Protein AF-A0A944BLM7-F1 (afdb_monomer_lite)

Sequence (62 aa):
MTLGAVCRIQEIERMNSDTLREKFLSFFASHAHEVVASSPVIPRNDPTLLFANAGMNQFKEV

Secondary structure (DSSP, 8-state):
----------------HHHHHHHHHHHHHHTT---PPPPPSS-SS-TT-SS--STTGGG---

pLDDT: mean 81.31, std 17.02, range [40.97, 97.94]

Structure (mmCIF, N/CA/C/O backbone):
data_AF-A0A944BLM7-F1
#
_entry.id   AF-A0A944BLM7-F1
#
loop_
_atom_site.group_PDB
_atom_site.id
_atom_site.type_symbol
_atom_site.label_atom_id
_atom_site.label_alt_id
_atom_site.label_comp_id
_a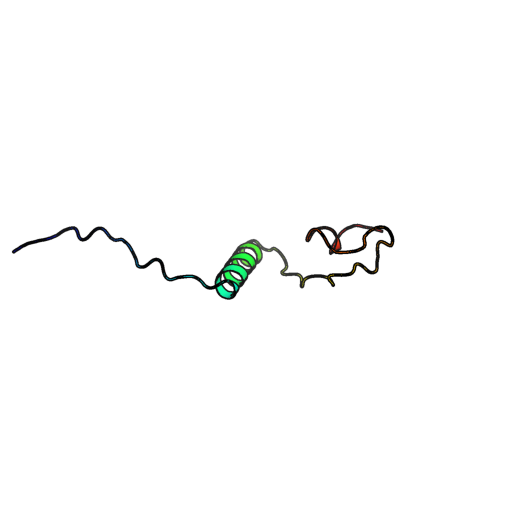tom_site.label_asym_id
_atom_site.label_entity_id
_atom_site.label_seq_id
_atom_site.pdbx_PDB_ins_code
_atom_site.Cartn_x
_atom_site.Cartn_y
_atom_site.Cartn_z
_atom_site.occupancy
_atom_site.B_iso_or_equiv
_atom_site.auth_seq_id
_atom_site.auth_comp_id
_atom_site.auth_asym_id
_atom_site.auth_atom_id
_atom_site.pdbx_PDB_model_num
ATOM 1 N N . MET A 1 1 ? -0.754 25.584 46.726 1.00 44.78 1 MET A N 1
ATOM 2 C CA . MET A 1 1 ? -1.601 24.556 46.084 1.00 44.78 1 MET A CA 1
ATOM 3 C C . MET A 1 1 ? -1.497 24.790 44.593 1.00 44.78 1 MET A C 1
ATOM 5 O O . MET A 1 1 ? -2.216 25.598 44.026 1.00 44.78 1 MET A O 1
ATOM 9 N N . THR A 1 2 ? -0.411 24.269 44.046 1.00 40.97 2 THR A N 1
ATOM 10 C CA . THR A 1 2 ? 0.257 24.718 42.827 1.00 40.97 2 THR A CA 1
ATOM 11 C C . THR A 1 2 ? -0.083 23.818 41.642 1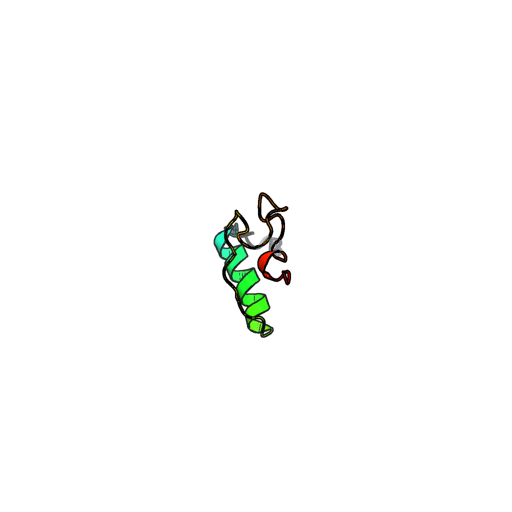.00 40.97 2 THR A C 1
ATOM 13 O O . THR A 1 2 ? -0.225 22.612 41.806 1.00 40.97 2 THR A O 1
ATOM 16 N N . LEU A 1 3 ? -0.106 24.445 40.461 1.00 45.53 3 LEU A N 1
ATOM 17 C CA . LEU A 1 3 ? -0.059 23.856 39.118 1.00 45.53 3 LEU A CA 1
ATOM 18 C C . LEU A 1 3 ? -1.338 23.164 38.609 1.00 45.53 3 LEU A C 1
ATOM 20 O O . LEU A 1 3 ? -1.392 21.960 38.384 1.00 45.53 3 LEU A O 1
ATOM 24 N N . GLY A 1 4 ? -2.336 23.989 38.281 1.00 50.47 4 GLY A N 1
ATOM 25 C CA . GLY A 1 4 ? -3.140 23.756 37.081 1.00 50.47 4 GLY A CA 1
ATOM 26 C C . GLY A 1 4 ? -2.324 24.125 35.834 1.00 50.47 4 GLY A C 1
ATOM 27 O O . GLY A 1 4 ? -1.539 25.068 35.883 1.00 50.47 4 GLY A O 1
ATOM 28 N N . ALA A 1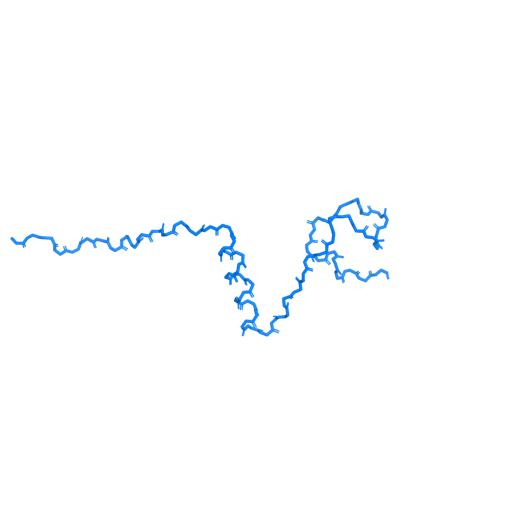 5 ? -2.534 23.390 34.739 1.00 53.62 5 ALA A N 1
ATOM 29 C CA . ALA A 1 5 ? -1.839 23.489 33.447 1.00 53.62 5 ALA A CA 1
ATOM 30 C C . ALA A 1 5 ? -0.484 22.762 33.342 1.00 53.62 5 ALA A C 1
ATOM 32 O O . ALA A 1 5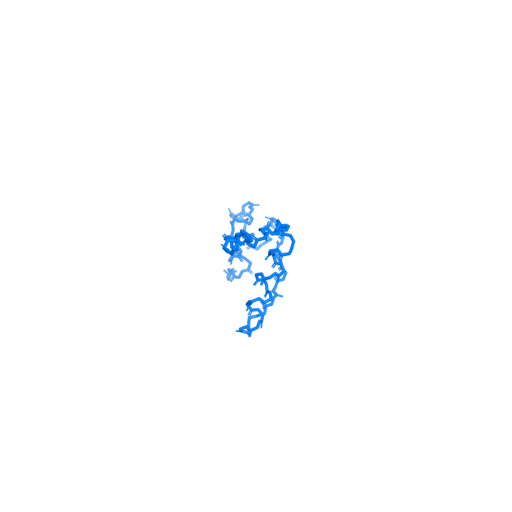 ? 0.511 23.318 32.881 1.00 53.62 5 ALA A O 1
ATOM 33 N N . VAL A 1 6 ? -0.468 21.456 33.633 1.00 54.78 6 VAL A N 1
ATOM 34 C CA . VAL A 1 6 ? 0.413 20.568 32.862 1.00 54.78 6 VAL A CA 1
ATOM 35 C C . VAL A 1 6 ? -0.181 20.508 31.459 1.00 54.78 6 VAL A C 1
ATOM 37 O O . VAL A 1 6 ? -1.226 19.897 31.230 1.00 54.78 6 VAL A O 1
ATOM 40 N N . CYS A 1 7 ? 0.440 21.265 30.554 1.00 42.38 7 CYS A N 1
ATOM 41 C CA . CYS A 1 7 ? 0.211 21.215 29.120 1.00 42.38 7 CYS A CA 1
ATOM 42 C C . CYS A 1 7 ? 0.058 19.752 28.709 1.00 42.38 7 CYS A C 1
ATOM 44 O O . CYS A 1 7 ? 0.921 18.922 28.992 1.00 42.38 7 CYS A O 1
ATOM 46 N N . ARG A 1 8 ? -1.091 19.454 28.108 1.00 52.91 8 ARG A N 1
ATOM 47 C CA . ARG A 1 8 ? -1.520 18.144 27.644 1.00 52.91 8 ARG A CA 1
ATOM 48 C C . ARG A 1 8 ? -0.648 17.730 26.456 1.00 52.91 8 ARG A C 1
ATOM 50 O O . ARG A 1 8 ? -1.126 17.643 25.333 1.00 52.91 8 ARG A O 1
ATOM 57 N N . ILE A 1 9 ? 0.637 17.494 26.698 1.00 55.38 9 ILE A N 1
ATOM 58 C CA . ILE A 1 9 ? 1.476 16.694 25.818 1.00 55.38 9 ILE A CA 1
ATOM 59 C C . ILE A 1 9 ? 0.997 15.271 26.074 1.00 55.38 9 ILE A C 1
ATOM 61 O O . ILE A 1 9 ? 1.537 14.559 26.914 1.00 55.38 9 ILE A O 1
ATOM 65 N N . GLN A 1 10 ? -0.139 14.931 25.451 1.00 52.75 10 GLN A N 1
ATOM 66 C CA . GLN A 1 10 ? -0.571 13.547 25.325 1.00 52.75 10 GLN A CA 1
ATOM 67 C C . GLN A 1 10 ? 0.658 12.785 24.861 1.00 52.75 10 GLN A C 1
ATOM 69 O O . GLN A 1 10 ? 1.307 13.210 23.902 1.00 52.75 10 GLN A O 1
ATOM 74 N N . GLU A 1 11 ? 1.005 11.737 25.600 1.00 55.53 11 GLU A N 1
ATOM 75 C CA . GLU A 1 11 ? 2.020 10.782 25.203 1.00 55.53 11 GLU A CA 1
ATOM 76 C C . GLU A 1 11 ? 1.865 10.535 23.705 1.00 55.53 11 GLU A C 1
ATOM 78 O O . GLU A 1 11 ? 0.822 10.059 23.249 1.00 55.53 11 GLU A O 1
ATOM 83 N N . ILE A 1 12 ? 2.860 10.948 22.917 1.00 63.53 12 ILE A N 1
ATOM 84 C CA . ILE A 1 12 ? 2.951 10.512 21.532 1.00 63.53 12 ILE A CA 1
ATOM 85 C C . ILE A 1 12 ? 3.292 9.032 21.653 1.00 63.53 12 ILE A C 1
ATOM 87 O O . ILE A 1 12 ? 4.464 8.656 21.662 1.00 63.53 12 ILE A O 1
ATOM 91 N N . GLU A 1 13 ? 2.265 8.204 21.849 1.00 65.75 13 GLU A N 1
ATOM 92 C CA . GLU A 1 13 ? 2.368 6.765 21.706 1.00 65.75 13 GLU A CA 1
ATOM 93 C C . GLU A 1 13 ? 3.072 6.531 20.374 1.00 65.75 13 GLU A C 1
ATOM 95 O O . GLU A 1 13 ? 2.591 6.939 19.309 1.00 65.75 13 GLU A O 1
ATOM 100 N N . ARG A 1 14 ? 4.278 5.959 20.439 1.00 75.69 14 ARG A N 1
ATOM 101 C CA . ARG A 1 14 ? 5.058 5.651 19.245 1.00 75.69 14 ARG A CA 1
ATOM 102 C C . ARG A 1 14 ? 4.294 4.594 18.466 1.00 75.69 14 ARG A C 1
ATOM 104 O O . ARG A 1 14 ? 4.398 3.406 18.749 1.00 75.69 14 ARG A O 1
ATOM 111 N N . MET A 1 15 ? 3.536 5.041 17.477 1.00 83.12 15 MET A N 1
ATOM 112 C CA . MET A 1 15 ? 2.841 4.155 16.562 1.00 83.12 15 MET A CA 1
ATOM 113 C C . MET A 1 15 ? 3.873 3.336 15.783 1.00 83.12 15 MET A C 1
ATOM 115 O O . MET A 1 15 ? 4.789 3.899 15.177 1.00 83.12 15 MET A O 1
ATOM 119 N N . ASN A 1 16 ? 3.739 2.010 15.819 1.00 91.12 16 ASN A N 1
ATOM 120 C CA . ASN A 1 16 ? 4.579 1.130 15.015 1.00 91.12 16 ASN A CA 1
ATOM 121 C C . ASN A 1 16 ? 4.151 1.203 13.529 1.00 91.12 16 ASN A C 1
ATOM 123 O O . ASN A 1 16 ? 3.067 1.697 13.195 1.00 91.12 16 ASN A O 1
ATOM 127 N N . SER A 1 17 ? 5.013 0.736 12.625 1.00 93.31 17 SER A N 1
ATOM 128 C CA . SER A 1 17 ? 4.746 0.755 11.180 1.00 93.31 17 SER A CA 1
ATOM 129 C C . SER A 1 17 ? 3.505 -0.046 10.785 1.00 93.31 17 SER A C 1
ATOM 131 O O . SER A 1 17 ? 2.785 0.353 9.869 1.00 93.31 17 SER A O 1
ATOM 133 N N . ASP A 1 18 ? 3.234 -1.144 11.485 1.00 94.19 18 ASP A N 1
ATOM 134 C CA . ASP A 1 18 ? 2.143 -2.065 11.167 1.00 94.19 18 ASP A CA 1
ATOM 135 C C . ASP A 1 18 ? 0.787 -1.449 11.531 1.00 94.19 18 ASP A C 1
ATOM 137 O O . ASP A 1 18 ? -0.112 -1.384 10.698 1.00 94.19 18 ASP A O 1
ATOM 141 N N . THR A 1 19 ? 0.681 -0.852 12.716 1.00 93.38 19 THR A N 1
ATOM 142 C CA . THR A 1 19 ? -0.465 -0.073 13.185 1.00 93.38 19 THR A CA 1
ATOM 143 C C . THR A 1 19 ? -0.735 1.121 12.273 1.00 93.38 19 THR A C 1
ATOM 145 O O . THR A 1 19 ? -1.893 1.417 11.979 1.00 93.38 19 THR A O 1
ATOM 148 N N . LEU A 1 20 ? 0.301 1.821 11.791 1.00 94.06 20 LEU A N 1
ATOM 149 C CA . LEU A 1 20 ? 0.112 2.903 10.819 1.00 94.06 20 LEU A CA 1
ATOM 150 C C . LEU A 1 20 ? -0.488 2.369 9.510 1.00 94.06 20 LEU A C 1
ATOM 152 O O . LEU A 1 20 ? -1.440 2.954 8.989 1.00 94.06 20 LEU A O 1
ATOM 156 N N . ARG A 1 21 ? 0.044 1.252 8.995 1.00 95.25 21 ARG A N 1
ATOM 157 C CA . ARG A 1 21 ? -0.460 0.601 7.779 1.00 95.25 21 ARG A CA 1
ATOM 158 C C . ARG A 1 21 ? -1.915 0.168 7.943 1.00 95.25 21 ARG A C 1
ATOM 160 O O . ARG A 1 21 ? -2.731 0.448 7.071 1.00 95.25 21 ARG A O 1
ATOM 167 N N . GLU A 1 22 ? -2.253 -0.464 9.059 1.00 95.12 22 GLU A N 1
ATOM 168 C CA . GLU A 1 22 ? -3.621 -0.888 9.371 1.00 95.12 22 GLU A CA 1
ATOM 169 C C . GLU A 1 22 ? -4.586 0.296 9.432 1.00 95.12 22 GLU A C 1
ATOM 171 O O . GLU A 1 22 ? -5.664 0.243 8.839 1.00 95.12 22 GLU A O 1
ATOM 176 N N . LYS A 1 23 ? -4.192 1.394 10.089 1.00 95.31 23 LYS A N 1
ATOM 177 C CA . LYS A 1 23 ? -5.009 2.613 10.165 1.00 95.31 23 LYS A CA 1
ATOM 178 C C . LYS A 1 23 ? -5.227 3.247 8.795 1.00 95.31 23 LYS A C 1
ATOM 180 O O . LYS A 1 23 ? -6.347 3.650 8.493 1.00 95.31 23 LYS A O 1
ATOM 185 N N . PHE A 1 24 ? -4.188 3.306 7.964 1.00 95.50 24 PHE A N 1
ATOM 186 C CA . PHE A 1 24 ? -4.291 3.811 6.597 1.00 95.50 24 PHE A CA 1
ATOM 187 C C . PHE A 1 24 ? -5.275 2.978 5.764 1.00 95.50 24 PHE A C 1
ATOM 189 O O . PHE A 1 24 ? -6.190 3.532 5.160 1.00 95.50 24 PHE A O 1
ATOM 196 N N . LEU A 1 25 ? -5.138 1.648 5.779 1.00 96.69 25 LEU A N 1
ATOM 197 C CA . LEU A 1 25 ? -6.034 0.754 5.038 1.00 96.69 25 LEU A CA 1
ATOM 198 C C . LEU A 1 25 ? -7.477 0.839 5.552 1.00 96.69 25 LEU A C 1
ATOM 200 O O . LEU A 1 25 ? -8.408 0.925 4.755 1.00 96.69 25 LEU A O 1
ATOM 204 N N . SER A 1 26 ? -7.662 0.885 6.874 1.00 97.12 26 SER A N 1
ATOM 205 C CA . SER A 1 26 ? -8.985 0.979 7.507 1.00 97.12 26 SER A CA 1
ATOM 206 C C . SER A 1 26 ? -9.705 2.287 7.177 1.00 97.12 26 SER A C 1
ATOM 208 O O . SER A 1 26 ? -10.923 2.294 7.012 1.00 97.12 26 SER A O 1
ATOM 210 N N . PHE A 1 27 ? -8.964 3.394 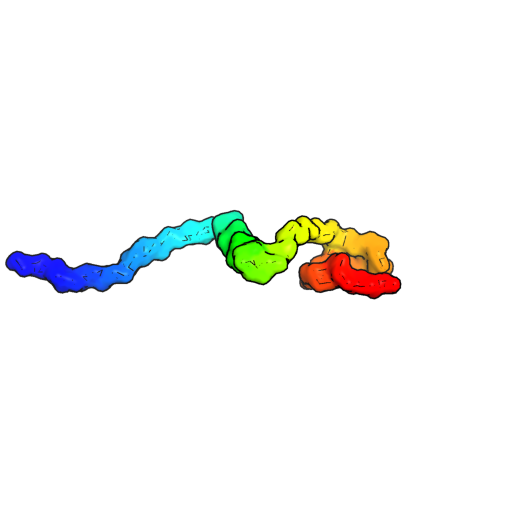7.054 1.00 97.69 27 PHE A N 1
ATOM 211 C CA . PHE A 1 27 ? -9.523 4.682 6.651 1.00 97.69 27 PHE A CA 1
ATOM 212 C C . PHE A 1 27 ? -10.110 4.624 5.237 1.00 97.69 27 PHE A C 1
ATOM 214 O O . PHE A 1 27 ? -11.234 5.059 5.028 1.00 97.69 27 PHE A O 1
ATOM 221 N N . PHE A 1 28 ? -9.396 4.057 4.264 1.00 97.94 28 PHE A N 1
ATOM 222 C CA . PHE A 1 28 ? -9.929 3.947 2.903 1.00 97.94 28 PHE A CA 1
ATOM 223 C C . PHE A 1 28 ? -11.038 2.893 2.798 1.00 97.94 28 PHE A C 1
ATOM 225 O O . PHE A 1 28 ? -12.028 3.121 2.103 1.00 97.94 28 PHE A O 1
ATOM 232 N N . ALA A 1 29 ? -10.945 1.799 3.557 1.00 97.31 29 ALA A N 1
ATOM 233 C CA . ALA A 1 29 ? -12.009 0.801 3.633 1.00 97.31 29 ALA A CA 1
ATOM 234 C C . ALA A 1 29 ? -13.340 1.399 4.127 1.00 97.31 29 ALA A C 1
ATOM 236 O O . ALA A 1 29 ? -14.396 1.088 3.578 1.00 97.31 29 ALA A O 1
ATOM 237 N N . SER A 1 30 ? -13.310 2.311 5.111 1.00 97.94 30 SER A N 1
ATOM 238 C CA . SER A 1 30 ? -14.527 2.987 5.590 1.00 97.94 30 SER A CA 1
ATOM 239 C C . SER A 1 30 ? -15.135 3.958 4.572 1.00 97.94 30 SER A C 1
ATOM 241 O O . SER A 1 30 ? -16.324 4.259 4.651 1.00 97.94 30 SER A O 1
ATOM 243 N N . HIS A 1 31 ? -14.351 4.395 3.584 1.00 97.81 31 HIS A N 1
ATOM 244 C CA . HIS A 1 31 ? -14.795 5.209 2.450 1.00 97.81 31 HIS A CA 1
ATOM 245 C C . HIS A 1 31 ? -15.148 4.354 1.220 1.00 97.81 31 HIS A C 1
ATOM 247 O O . HIS A 1 31 ? -15.161 4.858 0.101 1.00 97.81 31 HIS A O 1
ATOM 253 N N . ALA A 1 32 ? -15.447 3.065 1.423 1.00 96.88 32 ALA A N 1
ATOM 254 C CA . ALA A 1 32 ? -15.831 2.109 0.383 1.00 96.88 32 ALA A CA 1
ATOM 255 C C . ALA A 1 32 ? -14.745 1.812 -0.672 1.00 96.88 32 ALA A C 1
ATOM 257 O O . ALA A 1 32 ? -15.064 1.396 -1.785 1.00 96.88 32 ALA A O 1
ATOM 258 N N . HIS A 1 33 ? -13.462 1.968 -0.329 1.00 97.12 33 HIS A N 1
ATOM 259 C CA . HIS A 1 33 ? -12.370 1.442 -1.151 1.00 97.12 33 HIS A CA 1
ATOM 260 C C . HIS A 1 33 ? -12.062 -0.017 -0.790 1.00 97.12 33 HIS A C 1
ATOM 262 O O . HIS A 1 33 ? -11.931 -0.367 0.383 1.00 97.12 33 HIS A O 1
ATOM 268 N N . GLU A 1 34 ? -11.891 -0.868 -1.800 1.00 95.75 34 GLU A N 1
ATOM 269 C CA . GLU A 1 34 ? -11.454 -2.251 -1.608 1.00 95.75 34 GLU A CA 1
ATOM 270 C C . GLU A 1 34 ? -9.971 -2.311 -1.210 1.00 95.75 34 GLU A C 1
ATOM 272 O O . GLU A 1 34 ? -9.114 -1.656 -1.810 1.00 95.75 34 GLU A O 1
ATOM 277 N N . VAL A 1 35 ? -9.651 -3.124 -0.201 1.00 95.25 35 VAL A N 1
ATOM 278 C CA . VAL A 1 35 ? -8.265 -3.378 0.204 1.00 95.25 35 VAL A CA 1
ATOM 279 C C . VAL A 1 35 ? -7.695 -4.503 -0.656 1.00 95.25 35 VAL A C 1
ATOM 281 O O . VAL A 1 35 ? -7.980 -5.676 -0.431 1.00 95.25 35 VAL A O 1
ATOM 284 N N . VAL A 1 36 ? -6.851 -4.139 -1.618 1.00 94.44 36 VAL A N 1
ATOM 285 C CA . VAL A 1 36 ? -6.184 -5.087 -2.521 1.00 94.44 36 VAL A CA 1
ATOM 286 C C . VAL A 1 36 ? -4.779 -5.413 -2.008 1.00 94.44 36 VAL A C 1
ATOM 288 O O . VAL A 1 36 ? -4.033 -4.530 -1.575 1.00 94.44 36 VAL A O 1
ATOM 291 N N . ALA A 1 37 ? -4.408 -6.695 -2.040 1.00 92.56 37 ALA A N 1
ATOM 292 C CA . ALA A 1 37 ? -3.070 -7.141 -1.662 1.00 92.56 37 ALA A CA 1
ATOM 293 C C . ALA A 1 37 ? -2.014 -6.673 -2.678 1.00 92.56 37 ALA A C 1
ATOM 295 O O . ALA A 1 37 ? -2.260 -6.677 -3.880 1.00 92.56 37 ALA A O 1
ATOM 296 N N . SER A 1 38 ? -0.821 -6.309 -2.196 1.00 90.94 38 SER A N 1
ATOM 297 C CA . SER A 1 38 ? 0.269 -5.848 -3.061 1.00 90.94 38 SER A CA 1
ATOM 298 C C . SER A 1 38 ? 0.685 -6.911 -4.079 1.00 90.94 38 SER A C 1
ATOM 300 O O . SER A 1 38 ? 0.898 -8.075 -3.729 1.00 90.94 38 SER A O 1
ATOM 302 N N . SER A 1 39 ? 0.888 -6.486 -5.324 1.00 88.56 39 SER A N 1
ATOM 303 C CA . SER A 1 39 ? 1.480 -7.320 -6.369 1.00 88.56 39 SER A CA 1
ATOM 304 C C . SER A 1 39 ? 2.936 -7.713 -6.054 1.00 88.56 39 SER A C 1
ATOM 306 O O . SER A 1 39 ? 3.610 -7.032 -5.274 1.00 88.56 39 SER A O 1
ATOM 308 N N . PRO A 1 40 ? 3.472 -8.768 -6.699 1.00 89.19 40 PRO A N 1
ATOM 309 C CA . PRO A 1 40 ? 4.883 -9.123 -6.589 1.00 89.19 40 PRO A CA 1
ATOM 310 C C . PRO A 1 40 ? 5.817 -7.959 -6.945 1.00 89.19 40 PRO A C 1
ATOM 312 O O . PRO A 1 40 ? 5.501 -7.131 -7.799 1.00 89.19 40 PRO A O 1
ATOM 315 N N . VAL A 1 41 ? 7.006 -7.947 -6.333 1.00 89.06 41 VAL A N 1
ATOM 316 C CA . VAL A 1 41 ? 8.043 -6.931 -6.597 1.00 89.06 41 VAL A CA 1
ATOM 317 C C . VAL A 1 41 ? 8.546 -6.996 -8.039 1.00 89.06 41 VAL A C 1
ATOM 319 O O . VAL A 1 41 ? 8.925 -5.972 -8.592 1.00 89.06 41 VAL A O 1
ATOM 322 N N . ILE A 1 42 ? 8.531 -8.180 -8.656 1.00 88.44 42 ILE A N 1
ATOM 323 C CA . ILE A 1 42 ? 8.879 -8.374 -10.066 1.00 88.44 42 ILE A CA 1
ATOM 324 C C . ILE A 1 42 ? 7.570 -8.458 -10.866 1.00 88.44 42 ILE A C 1
ATOM 326 O O . ILE A 1 42 ? 6.834 -9.442 -10.708 1.00 88.44 42 ILE A O 1
ATOM 330 N N . PRO A 1 43 ? 7.248 -7.452 -11.700 1.00 83.56 43 PRO A N 1
ATOM 331 C CA . PRO A 1 43 ? 6.057 -7.476 -12.537 1.00 83.56 43 PRO A CA 1
ATOM 332 C C . PRO A 1 43 ? 6.139 -8.622 -13.549 1.00 83.56 43 PRO A C 1
ATOM 334 O O . PRO A 1 43 ? 7.157 -8.807 -14.206 1.00 83.56 43 PRO A O 1
ATOM 337 N N . ARG A 1 44 ? 5.059 -9.397 -13.698 1.00 78.56 44 ARG A N 1
ATOM 338 C CA . ARG A 1 44 ? 4.978 -10.456 -14.726 1.00 78.56 44 ARG A CA 1
ATOM 339 C C . ARG A 1 44 ? 4.449 -9.954 -16.069 1.00 78.56 44 ARG A C 1
ATOM 341 O O . ARG A 1 44 ? 4.629 -10.622 -17.079 1.00 78.56 44 ARG A O 1
ATOM 348 N N . ASN A 1 45 ? 3.798 -8.795 -16.056 1.00 73.38 45 ASN A N 1
ATOM 349 C CA . ASN A 1 45 ? 2.960 -8.319 -17.152 1.00 73.38 45 ASN A CA 1
ATOM 350 C C . ASN A 1 45 ? 3.638 -7.239 -18.013 1.00 73.38 45 ASN A C 1
ATOM 352 O O . ASN A 1 45 ? 3.130 -6.923 -19.079 1.00 73.38 45 ASN A O 1
ATOM 356 N N . ASP A 1 46 ? 4.780 -6.686 -17.593 1.00 77.06 46 ASP A N 1
ATOM 357 C CA . ASP A 1 46 ? 5.496 -5.653 -18.350 1.00 77.06 46 ASP A CA 1
ATOM 358 C C . ASP A 1 46 ? 6.989 -6.018 -18.450 1.00 77.06 46 ASP A C 1
ATOM 360 O O . ASP A 1 46 ? 7.717 -5.855 -17.469 1.00 77.06 46 ASP A O 1
ATOM 364 N N . PRO A 1 47 ? 7.468 -6.514 -19.611 1.00 79.50 47 PRO A N 1
ATOM 365 C CA . PRO A 1 47 ? 8.858 -6.933 -19.781 1.00 79.50 47 PRO A CA 1
ATOM 366 C C . PRO A 1 47 ? 9.846 -5.757 -19.802 1.00 79.50 47 PRO A C 1
ATOM 368 O O . PRO A 1 47 ? 11.055 -5.979 -19.775 1.00 79.50 47 PRO A O 1
ATOM 371 N N . THR A 1 48 ? 9.360 -4.511 -19.854 1.00 85.06 48 THR A N 1
ATOM 372 C CA . THR A 1 48 ? 10.203 -3.307 -19.805 1.00 85.06 48 THR A CA 1
ATOM 373 C C . THR A 1 48 ? 10.461 -2.826 -18.374 1.00 85.06 48 THR A C 1
ATOM 375 O O . THR A 1 48 ? 11.397 -2.061 -18.137 1.00 85.06 48 THR A O 1
ATOM 378 N N . LEU A 1 49 ? 9.670 -3.298 -17.404 1.00 82.62 49 LEU A N 1
ATOM 379 C CA . LEU A 1 49 ? 9.810 -2.972 -15.988 1.00 82.62 49 LEU A CA 1
ATOM 380 C C . LEU A 1 49 ? 10.512 -4.104 -15.235 1.00 82.62 49 LEU A C 1
ATOM 382 O O . LEU A 1 49 ? 9.975 -5.195 -15.075 1.00 82.62 49 LEU A O 1
ATOM 386 N N . LEU A 1 50 ? 11.693 -3.807 -14.689 1.00 86.69 50 LEU A N 1
ATOM 387 C CA . LEU A 1 50 ? 12.447 -4.768 -13.877 1.00 86.69 50 LEU A CA 1
ATOM 388 C C . LEU A 1 50 ? 11.820 -4.985 -12.486 1.00 86.69 50 LEU A C 1
ATOM 390 O O . LEU A 1 50 ? 11.809 -6.109 -11.989 1.00 86.69 50 LEU A O 1
ATOM 394 N N . PHE A 1 51 ? 11.280 -3.927 -11.866 1.00 89.38 51 PHE A N 1
ATOM 395 C CA . PHE A 1 51 ? 10.662 -3.968 -10.534 1.00 89.38 51 PHE A CA 1
ATOM 396 C C . PHE A 1 51 ? 9.431 -3.053 -10.438 1.00 89.38 51 PHE A C 1
ATOM 398 O O . PHE A 1 51 ? 9.325 -2.051 -11.150 1.00 89.38 51 PHE A O 1
ATOM 405 N N . ALA A 1 52 ? 8.512 -3.368 -9.523 1.00 89.19 52 ALA A N 1
ATOM 406 C CA . ALA A 1 52 ? 7.373 -2.524 -9.176 1.00 89.19 52 ALA A CA 1
ATOM 407 C C . ALA A 1 52 ? 7.858 -1.260 -8.445 1.00 89.19 52 ALA A C 1
ATOM 409 O O . ALA A 1 52 ? 8.290 -1.318 -7.296 1.00 89.19 52 ALA A O 1
ATOM 410 N N . ASN A 1 53 ? 7.797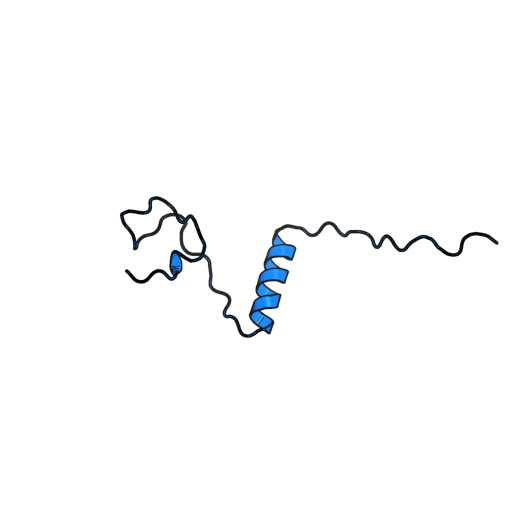 -0.113 -9.122 1.00 90.88 53 ASN A N 1
ATOM 411 C CA . ASN A 1 53 ? 8.223 1.182 -8.580 1.00 90.88 53 ASN A CA 1
ATOM 412 C C . ASN A 1 53 ? 7.080 1.964 -7.909 1.00 90.88 53 ASN A C 1
ATOM 414 O O . ASN A 1 53 ? 7.339 2.850 -7.098 1.00 90.88 53 ASN A O 1
ATOM 418 N N . ALA A 1 54 ? 5.829 1.638 -8.235 1.00 89.94 54 ALA A N 1
ATOM 419 C CA . ALA A 1 54 ? 4.641 2.274 -7.690 1.00 89.94 54 ALA A CA 1
ATOM 420 C C . ALA A 1 54 ? 3.493 1.268 -7.555 1.00 89.94 54 ALA A C 1
ATOM 422 O O . ALA A 1 54 ? 3.415 0.272 -8.277 1.00 89.94 54 ALA A O 1
ATOM 423 N N . GLY A 1 55 ? 2.555 1.561 -6.650 1.00 88.62 55 GLY A N 1
ATOM 424 C CA . GLY A 1 55 ? 1.376 0.716 -6.431 1.00 88.62 55 GLY A CA 1
ATOM 425 C C . GLY A 1 55 ? 0.390 0.705 -7.604 1.00 88.62 55 GLY A C 1
ATOM 426 O O . GLY A 1 55 ? -0.548 -0.077 -7.599 1.00 88.62 55 GLY A O 1
ATOM 427 N N . MET A 1 56 ? 0.564 1.578 -8.595 1.00 90.81 56 MET A N 1
ATOM 428 C CA . MET A 1 56 ? -0.352 1.763 -9.725 1.00 90.81 56 MET A CA 1
ATOM 429 C C . MET A 1 56 ? -0.023 0.768 -10.839 1.00 90.81 56 MET A C 1
ATOM 431 O O . MET A 1 56 ? -0.873 0.446 -11.661 1.00 90.81 56 MET A O 1
ATOM 435 N N . ASN A 1 57 ? 1.199 0.230 -10.822 1.00 88.62 57 ASN A N 1
ATOM 436 C CA . ASN A 1 57 ? 1.698 -0.726 -11.801 1.00 88.62 57 ASN A CA 1
ATOM 437 C C . ASN A 1 57 ? 0.849 -1.999 -11.846 1.00 88.62 57 ASN A C 1
ATOM 439 O O . ASN A 1 57 ? 0.727 -2.600 -12.905 1.00 88.62 57 ASN A O 1
ATOM 443 N N . GLN A 1 58 ? 0.246 -2.392 -10.717 1.00 85.75 58 GLN A N 1
ATOM 444 C CA . GLN A 1 58 ? -0.631 -3.564 -10.643 1.00 85.75 58 GLN A CA 1
ATOM 445 C C . GLN A 1 58 ? -1.965 -3.379 -11.385 1.00 85.75 58 GLN A C 1
ATOM 447 O O . GLN A 1 58 ? -2.636 -4.365 -11.666 1.00 85.75 58 GLN A O 1
ATOM 452 N N . PHE A 1 59 ? -2.336 -2.136 -11.710 1.00 88.38 59 PHE A N 1
ATOM 453 C CA . PHE A 1 59 ? -3.574 -1.781 -12.411 1.00 88.38 59 PHE A CA 1
ATOM 454 C C . PHE A 1 59 ? -3.328 -1.260 -13.829 1.00 88.38 59 PHE A C 1
ATOM 456 O O . PHE A 1 59 ? -4.263 -0.826 -14.496 1.00 88.38 59 PHE A O 1
ATOM 463 N N . LYS A 1 60 ? -2.073 -1.255 -14.290 1.00 81.94 60 LYS A N 1
ATOM 464 C CA . LYS A 1 60 ? -1.753 -0.873 -15.663 1.00 81.94 60 LYS A CA 1
ATOM 465 C C . LYS A 1 60 ? -2.325 -1.939 -16.604 1.00 81.94 60 LYS A C 1
ATOM 467 O O . LYS A 1 60 ? -1.969 -3.111 -16.483 1.00 81.94 60 LYS A O 1
ATOM 472 N N . GLU A 1 61 ? -3.204 -1.527 -17.515 1.00 66.62 61 GLU A N 1
ATOM 473 C CA . GLU A 1 61 ? -3.646 -2.371 -18.628 1.00 66.62 61 GLU A CA 1
ATOM 474 C C . GLU A 1 61 ? -2.437 -2.680 -19.527 1.00 66.62 61 GLU A C 1
ATOM 476 O O . GLU A 1 61 ? -1.630 -1.789 -19.813 1.00 66.62 61 GLU A O 1
ATOM 481 N N . VAL A 1 62 ? -2.278 -3.953 -19.896 1.00 59.50 62 VAL A N 1
ATOM 482 C CA . VAL A 1 62 ? -1.247 -4.428 -20.835 1.00 59.50 62 VAL A CA 1
ATOM 483 C C . VAL A 1 62 ? -1.694 -4.297 -22.276 1.00 59.50 62 VAL A C 1
ATOM 485 O O . VAL A 1 62 ? -2.874 -4.610 -22.547 1.00 59.50 62 VAL A O 1
#

Radius of gyration: 20.81 Å; chains: 1; bounding box: 28×35×67 Å

Foldseek 3Di:
DDDDDPPCPPPPPPDDPVNVVVVVQVVVVVVVDDDDDADDQADPPDPVDRGDPDSCVVVDDD